Protein AF-A2GMK8-F1 (afdb_monomer)

Solvent-accessible surface area (backbone atoms only — not comparable to full-atom values): 4392 Å² total; per-residue (Å²): 116,47,80,47,80,47,79,47,78,35,83,44,76,58,51,37,79,47,80,47,81,47,81,45,80,36,84,44,77,60,51,42,37,40,38,40,40,40,40,39,40,24,53,11,91,42,72,66,46,79,47,79,47,80,45,78,48,65,70,21,92,47,73,67,47,78,46,79,46,81,46,80,44,75,90

pLDDT: mean 92.15, std 2.72, range [81.69, 96.0]

Structure (mmCIF, N/CA/C/O backbone):
data_AF-A2GMK8-F1
#
_entry.id   AF-A2GMK8-F1
#
loop_
_atom_site.group_PDB
_atom_site.id
_atom_site.type_symbol
_atom_site.label_atom_id
_atom_site.label_alt_id
_atom_site.label_comp_id
_atom_site.label_asym_id
_atom_site.label_entity_id
_atom_site.label_seq_id
_atom_site.pdbx_PDB_ins_code
_atom_site.Cartn_x
_atom_site.Cartn_y
_atom_site.Cartn_z
_atom_site.occupancy
_atom_site.B_iso_or_equiv
_atom_site.auth_seq_id
_atom_site.auth_comp_id
_atom_site.auth_asym_id
_atom_site.auth_atom_id
_atom_site.pdbx_PDB_model_num
ATOM 1 N N . MET A 1 1 ? 1.370 -1.429 -16.492 1.00 86.31 1 MET A N 1
ATOM 2 C CA . MET A 1 1 ? 0.444 -0.968 -15.434 1.00 86.31 1 MET A CA 1
ATOM 3 C C . MET A 1 1 ? 0.054 -2.160 -14.577 1.00 86.31 1 MET A C 1
ATOM 5 O O . MET A 1 1 ? -0.444 -3.133 -15.126 1.00 86.31 1 MET A O 1
ATOM 9 N N . VAL A 1 2 ? 0.289 -2.094 -13.269 1.00 89.44 2 VAL A N 1
ATOM 10 C CA . VAL A 1 2 ? -0.195 -3.054 -12.268 1.00 89.44 2 VAL A CA 1
ATOM 11 C C . VAL A 1 2 ? -1.173 -2.311 -11.366 1.00 89.44 2 VAL A C 1
ATOM 13 O O . VAL A 1 2 ? -0.843 -1.232 -10.877 1.00 89.44 2 VAL A O 1
ATOM 16 N N . LEU A 1 3 ? -2.364 -2.870 -11.162 1.00 92.38 3 LEU A N 1
ATOM 17 C CA . LEU A 1 3 ? -3.342 -2.380 -10.195 1.00 92.38 3 LEU A CA 1
ATOM 18 C C . LEU A 1 3 ? -3.642 -3.507 -9.213 1.00 92.38 3 LEU A C 1
ATOM 20 O O . 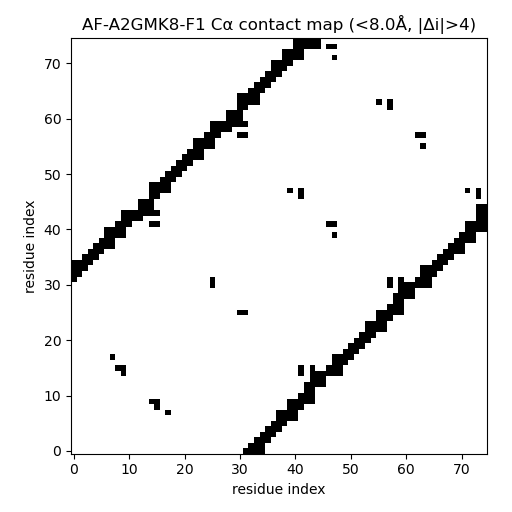LEU A 1 3 ? -4.003 -4.605 -9.633 1.00 92.38 3 LEU A O 1
ATOM 24 N N . LEU A 1 4 ? -3.508 -3.223 -7.923 1.00 93.69 4 LEU A N 1
ATOM 25 C CA . LEU A 1 4 ? -3.875 -4.147 -6.862 1.00 93.69 4 LEU A CA 1
ATOM 26 C C . LEU A 1 4 ? -4.845 -3.459 -5.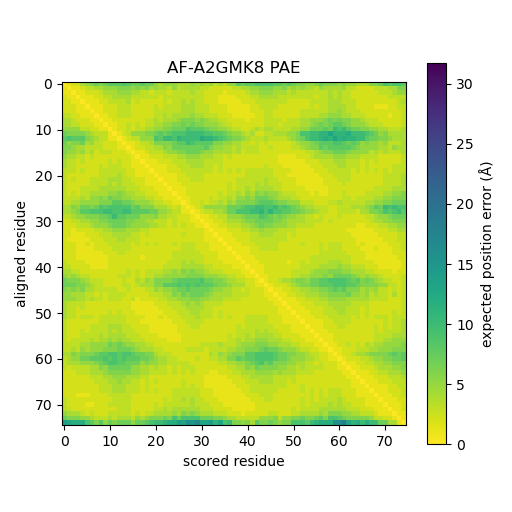903 1.00 93.69 4 LEU A C 1
ATOM 28 O O . LEU A 1 4 ? -4.585 -2.354 -5.430 1.00 93.69 4 LEU A O 1
ATOM 32 N N . LEU A 1 5 ? -5.961 -4.134 -5.634 1.00 94.25 5 LEU A N 1
ATOM 33 C CA . LEU A 1 5 ? -6.948 -3.755 -4.633 1.00 94.25 5 LEU A CA 1
ATOM 34 C C . LEU A 1 5 ? -7.010 -4.857 -3.581 1.00 94.25 5 LEU A C 1
ATOM 36 O O . LEU A 1 5 ? -7.266 -6.014 -3.914 1.00 94.25 5 LEU A O 1
ATOM 40 N N . LEU A 1 6 ? -6.812 -4.484 -2.323 1.00 94.00 6 LEU A N 1
ATOM 41 C CA . LEU A 1 6 ? -7.016 -5.363 -1.183 1.00 94.00 6 LEU A CA 1
ATOM 42 C C . LEU A 1 6 ? -7.977 -4.696 -0.200 1.00 94.00 6 LEU A C 1
ATOM 44 O O . LEU A 1 6 ? -7.783 -3.548 0.194 1.00 94.00 6 LEU A O 1
ATOM 48 N N . ILE A 1 7 ? -9.019 -5.432 0.181 1.00 94.25 7 ILE A N 1
ATOM 49 C CA . ILE A 1 7 ? -9.999 -5.013 1.180 1.00 94.25 7 ILE A CA 1
ATOM 50 C C . ILE A 1 7 ? -9.965 -6.044 2.303 1.00 94.25 7 ILE A C 1
ATOM 52 O O . ILE A 1 7 ? -10.224 -7.224 2.067 1.00 94.25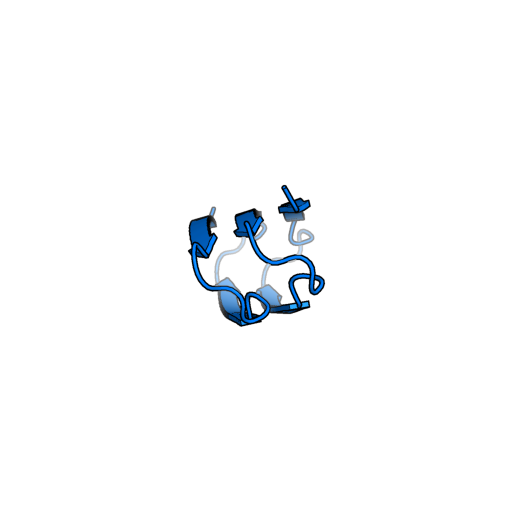 7 ILE A O 1
ATOM 56 N N . ALA A 1 8 ? -9.635 -5.601 3.511 1.00 92.56 8 ALA A N 1
ATOM 57 C CA . ALA A 1 8 ? -9.624 -6.423 4.711 1.00 92.56 8 ALA A CA 1
ATOM 58 C C . ALA A 1 8 ? -10.691 -5.921 5.684 1.00 92.56 8 ALA A C 1
ATOM 60 O O . ALA A 1 8 ? -10.776 -4.724 5.955 1.00 92.56 8 ALA A O 1
ATOM 61 N N . HIS A 1 9 ? -11.490 -6.841 6.219 1.00 93.00 9 HIS A N 1
ATOM 62 C CA . HIS A 1 9 ? -12.489 -6.543 7.236 1.00 93.00 9 HIS A CA 1
ATOM 63 C C . HIS A 1 9 ? -12.217 -7.396 8.468 1.00 93.00 9 HIS A C 1
ATOM 65 O O . HIS A 1 9 ? -12.156 -8.621 8.371 1.00 93.00 9 HIS A O 1
ATOM 71 N N . ASN A 1 10 ? -12.084 -6.755 9.621 1.00 91.19 10 ASN A N 1
ATOM 72 C CA . ASN A 1 10 ? -11.931 -7.418 10.901 1.00 91.19 10 ASN A CA 1
ATOM 73 C C . ASN A 1 10 ? -13.117 -7.085 11.807 1.00 91.19 10 ASN A C 1
ATOM 75 O O . ASN A 1 10 ? -13.376 -5.921 12.105 1.00 91.19 10 ASN A O 1
ATOM 79 N N . ASN A 1 11 ? -13.828 -8.133 12.217 1.00 89.31 11 ASN A N 1
ATOM 80 C CA . ASN A 1 11 ? -14.953 -8.077 13.153 1.00 89.31 11 ASN A CA 1
ATOM 81 C C . ASN A 1 11 ? -14.614 -8.694 14.516 1.00 89.31 11 ASN A C 1
ATOM 83 O O . ASN A 1 11 ? -15.513 -8.887 15.330 1.00 89.31 11 ASN A O 1
ATOM 87 N N . SER A 1 12 ? -13.349 -9.056 14.743 1.00 88.31 12 SER A N 1
ATOM 88 C CA . SER A 1 12 ? -12.901 -9.546 16.044 1.00 88.31 12 SER A CA 1
ATOM 89 C C . SER A 1 12 ? -12.755 -8.396 17.040 1.00 88.31 12 SER A C 1
ATOM 91 O O . SER A 1 12 ? -12.612 -7.234 16.660 1.00 88.31 12 SER A O 1
ATOM 93 N N . SER A 1 13 ? -12.738 -8.749 18.324 1.00 87.06 13 SER A N 1
ATOM 94 C CA . SER A 1 13 ? -12.248 -7.879 19.392 1.00 87.06 13 SER A CA 1
ATOM 95 C C . SER A 1 13 ? -10.730 -7.686 19.325 1.00 87.06 13 SER A C 1
ATOM 97 O O . SER A 1 13 ? -10.234 -6.710 19.871 1.00 87.06 13 SER A O 1
ATOM 99 N N . ASP A 1 14 ? -10.004 -8.566 18.633 1.00 89.19 14 ASP A N 1
ATOM 100 C CA . ASP A 1 14 ? -8.556 -8.453 18.422 1.00 89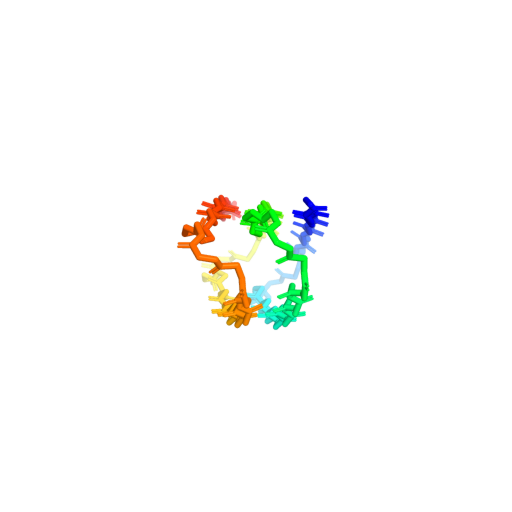.19 14 ASP A CA 1
ATOM 101 C C . ASP A 1 14 ? -8.219 -7.446 17.312 1.00 89.19 14 ASP A C 1
ATOM 103 O O . ASP A 1 14 ? -9.010 -7.303 16.376 1.00 89.19 14 ASP A O 1
ATOM 107 N N . PRO A 1 15 ? -7.039 -6.801 17.337 1.00 86.50 15 PRO A N 1
ATOM 108 C CA . PRO A 1 15 ? -6.617 -5.881 16.284 1.00 86.50 15 PRO A CA 1
ATOM 109 C C . PRO A 1 15 ? -6.458 -6.566 14.919 1.00 86.50 15 PRO A C 1
ATOM 111 O O . PRO A 1 15 ? -5.999 -7.706 14.806 1.00 86.50 15 PRO A O 1
ATOM 114 N N . ALA A 1 16 ? -6.770 -5.834 13.846 1.00 91.25 16 ALA A N 1
ATOM 115 C CA . ALA A 1 16 ? -6.509 -6.296 12.484 1.00 91.25 16 ALA A CA 1
ATOM 116 C C . ALA A 1 16 ? -5.010 -6.226 12.154 1.00 91.25 16 ALA A C 1
ATOM 118 O O . ALA A 1 16 ? -4.399 -5.169 12.287 1.00 91.25 16 ALA A O 1
ATOM 119 N N . MET A 1 17 ? -4.432 -7.316 11.638 1.00 93.06 17 MET A N 1
ATOM 120 C CA . MET A 1 17 ? -3.031 -7.368 11.200 1.00 93.06 17 MET A CA 1
ATOM 121 C C . MET A 1 17 ? -2.956 -7.671 9.701 1.00 93.06 17 MET A C 1
ATOM 123 O O . MET A 1 17 ? -3.245 -8.791 9.276 1.00 93.06 17 MET A O 1
ATOM 127 N N . VAL A 1 18 ? -2.535 -6.699 8.890 1.00 93.25 18 VAL A N 1
ATOM 128 C CA . VAL A 1 18 ? -2.401 -6.863 7.432 1.00 93.25 18 VAL A CA 1
ATOM 129 C C . VAL A 1 18 ? -0.946 -6.692 7.013 1.00 93.25 18 VAL A C 1
ATOM 131 O O . VAL A 1 18 ? -0.323 -5.673 7.297 1.00 93.25 18 VAL A O 1
ATOM 134 N N . HIS A 1 19 ? -0.416 -7.686 6.301 1.00 92.81 19 HIS A N 1
ATOM 135 C CA . HIS A 1 19 ? 0.923 -7.651 5.719 1.00 92.81 19 HIS A CA 1
ATOM 136 C C . HIS A 1 19 ? 0.812 -7.859 4.215 1.00 92.81 19 HIS A C 1
ATOM 138 O O . HIS A 1 19 ? 0.258 -8.863 3.767 1.00 92.81 19 HIS A O 1
ATOM 144 N N . LEU A 1 20 ? 1.345 -6.920 3.439 1.00 92.44 20 LEU A N 1
ATOM 145 C CA . LEU A 1 20 ? 1.372 -7.013 1.988 1.00 92.44 20 LEU A CA 1
ATOM 146 C C . LEU A 1 20 ? 2.799 -6.819 1.478 1.00 92.44 20 LEU A C 1
ATOM 148 O O . LEU A 1 20 ? 3.458 -5.828 1.786 1.00 92.44 20 LEU A O 1
ATOM 152 N N . LEU A 1 21 ? 3.253 -7.778 0.674 1.00 93.50 21 LEU A N 1
ATOM 153 C CA . LEU A 1 21 ? 4.485 -7.695 -0.098 1.00 93.50 21 LEU A CA 1
ATOM 154 C C . LEU A 1 21 ? 4.121 -7.721 -1.578 1.00 93.50 21 LEU A C 1
ATOM 156 O O . LEU A 1 21 ? 3.537 -8.695 -2.056 1.00 93.50 21 LEU A O 1
ATOM 160 N N . LEU A 1 22 ? 4.488 -6.667 -2.299 1.00 91.31 22 LEU A N 1
ATOM 161 C CA . LEU A 1 22 ? 4.343 -6.601 -3.745 1.00 91.31 22 LEU A CA 1
ATOM 162 C C . LEU A 1 22 ? 5.719 -6.413 -4.383 1.00 91.31 22 LEU A C 1
ATOM 164 O O . LEU A 1 22 ? 6.443 -5.473 -4.063 1.00 91.31 22 LEU A O 1
ATOM 168 N N . VAL A 1 23 ? 6.067 -7.315 -5.299 1.00 93.44 23 VAL A N 1
ATOM 169 C CA . VAL A 1 23 ? 7.300 -7.250 -6.086 1.00 93.44 23 VAL A CA 1
ATOM 170 C C . VAL A 1 23 ? 6.917 -7.126 -7.553 1.00 93.44 23 VAL A C 1
ATOM 172 O O . VAL A 1 23 ? 6.23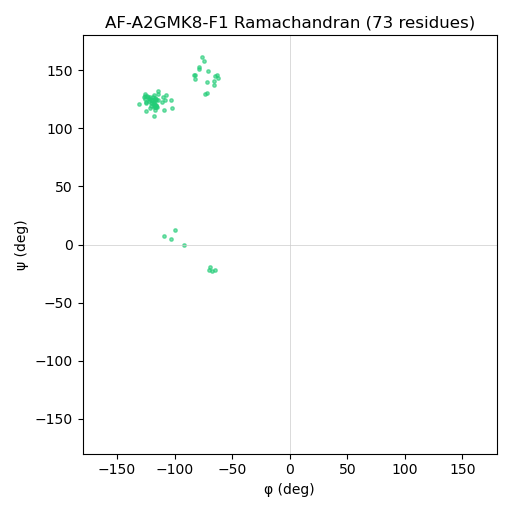6 -7.995 -8.096 1.00 93.44 23 VAL A O 1
ATOM 175 N N . VAL A 1 24 ? 7.339 -6.037 -8.188 1.00 91.44 24 VAL A N 1
ATOM 176 C C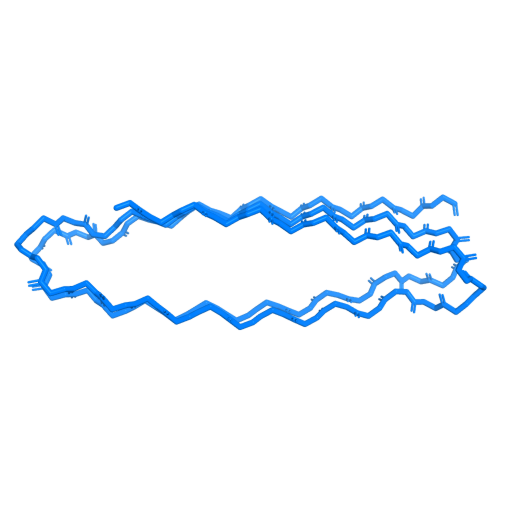A . VAL A 1 24 ? 7.076 -5.754 -9.601 1.00 91.44 24 VAL A CA 1
ATOM 177 C C . VAL A 1 24 ? 8.399 -5.678 -10.343 1.00 91.44 24 VAL A C 1
ATOM 179 O O . VAL A 1 24 ? 9.297 -4.937 -9.950 1.00 91.44 24 VAL A O 1
ATOM 182 N N . HIS A 1 25 ? 8.498 -6.422 -11.441 1.00 92.88 25 HIS A N 1
ATOM 183 C CA . HIS A 1 25 ? 9.638 -6.381 -12.345 1.00 92.88 25 HIS A CA 1
ATOM 184 C C . HIS A 1 25 ? 9.177 -5.901 -13.720 1.00 92.88 25 HIS A C 1
ATOM 186 O O . HIS A 1 25 ? 8.380 -6.570 -14.378 1.00 92.88 25 HIS A O 1
ATOM 192 N N . ASN A 1 26 ? 9.664 -4.741 -14.149 1.00 89.81 26 ASN A N 1
ATOM 193 C CA . ASN A 1 26 ? 9.403 -4.192 -15.468 1.00 89.81 26 ASN A CA 1
ATOM 194 C C . ASN A 1 26 ? 10.668 -4.256 -16.325 1.00 89.81 26 ASN A C 1
ATOM 196 O O . ASN A 1 26 ? 11.663 -3.592 -16.039 1.00 89.81 26 ASN A O 1
ATOM 200 N N . ASN A 1 27 ? 10.585 -5.045 -17.393 1.00 90.25 27 ASN A N 1
ATOM 201 C CA . ASN A 1 27 ? 11.627 -5.189 -18.411 1.00 90.25 27 ASN A CA 1
ATOM 202 C C . ASN A 1 27 ? 11.314 -4.424 -19.701 1.00 90.25 27 ASN A C 1
ATOM 204 O O . ASN A 1 27 ? 12.042 -4.577 -20.678 1.00 90.25 27 ASN A O 1
ATOM 208 N N . SER A 1 28 ? 10.220 -3.660 -19.734 1.00 88.00 28 SER A N 1
ATOM 209 C CA . SER A 1 28 ? 9.878 -2.849 -20.899 1.00 88.00 28 SER A CA 1
ATOM 210 C C . SER A 1 28 ? 10.773 -1.614 -20.997 1.00 88.00 28 SER A C 1
ATOM 212 O O . SER A 1 28 ? 11.311 -1.133 -19.999 1.00 88.00 28 SER A O 1
ATOM 214 N N . SER A 1 29 ? 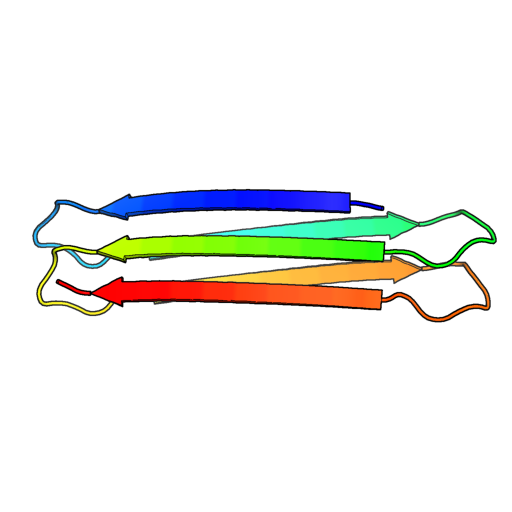10.874 -1.076 -22.212 1.00 89.50 29 SER A N 1
ATOM 215 C CA . SER A 1 29 ? 11.372 0.277 -22.461 1.00 89.50 29 SER A CA 1
ATOM 216 C C . SER A 1 29 ? 10.425 1.347 -21.911 1.00 89.50 29 SER A C 1
ATOM 218 O O . SER A 1 29 ? 10.880 2.444 -21.613 1.00 89.50 29 SER A O 1
ATOM 220 N N . ASP A 1 30 ? 9.143 1.025 -21.724 1.00 90.25 30 ASP A N 1
ATOM 221 C CA . ASP A 1 30 ? 8.146 1.926 -21.138 1.00 90.25 30 ASP A CA 1
ATOM 222 C C . ASP A 1 30 ? 8.246 1.982 -19.603 1.00 90.25 30 ASP A C 1
AT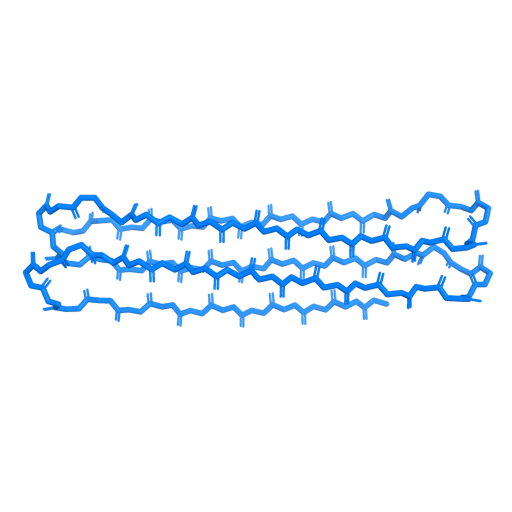OM 224 O O . ASP A 1 30 ? 8.589 0.970 -18.976 1.00 90.25 30 ASP A O 1
ATOM 228 N N . PRO A 1 31 ? 7.867 3.105 -18.966 1.00 88.56 31 PRO A N 1
ATOM 229 C CA . PRO A 1 31 ? 7.873 3.234 -17.513 1.00 88.56 31 PRO A CA 1
ATOM 230 C C . PRO A 1 31 ? 6.916 2.253 -16.822 1.00 88.56 31 PRO A C 1
ATOM 232 O O . PRO A 1 31 ? 5.791 1.987 -17.263 1.00 88.56 31 PRO A O 1
ATOM 235 N N . ALA A 1 32 ? 7.339 1.746 -15.663 1.00 92.75 32 ALA A N 1
ATOM 236 C CA . ALA A 1 32 ? 6.470 0.959 -14.797 1.00 92.75 32 ALA A CA 1
ATOM 237 C C . ALA A 1 32 ? 5.414 1.856 -14.132 1.00 92.75 32 ALA A C 1
ATOM 239 O O . ALA A 1 32 ? 5.752 2.855 -13.509 1.00 92.75 32 ALA A O 1
ATOM 240 N N . MET A 1 33 ? 4.141 1.458 -14.193 1.00 95.00 33 MET A N 1
ATOM 241 C CA . MET A 1 33 ? 3.041 2.127 -13.484 1.00 95.00 33 MET A CA 1
ATOM 242 C C . MET A 1 33 ? 2.432 1.153 -12.478 1.00 95.00 33 MET A C 1
ATOM 244 O O . MET A 1 33 ? 1.903 0.120 -12.899 1.00 95.00 33 MET A O 1
ATOM 248 N N . VAL A 1 34 ? 2.480 1.462 -11.182 1.00 95.19 34 VAL A N 1
ATOM 249 C CA . VAL A 1 34 ? 1.919 0.627 -10.107 1.00 95.19 34 VAL A CA 1
ATOM 250 C C . VAL A 1 34 ? 0.916 1.438 -9.297 1.00 95.19 34 VAL A C 1
ATOM 252 O O . VAL A 1 34 ? 1.234 2.518 -8.811 1.00 95.19 34 VAL A O 1
ATOM 255 N N . HIS A 1 35 ? -0.290 0.904 -9.137 1.00 95.19 35 HIS A N 1
ATOM 256 C CA . HIS A 1 35 ? -1.328 1.458 -8.278 1.00 95.19 35 HIS A CA 1
ATOM 257 C C . HIS A 1 35 ? -1.717 0.413 -7.241 1.00 95.19 35 HIS A C 1
ATOM 259 O O . HIS A 1 35 ? -2.086 -0.711 -7.589 1.00 95.19 35 HIS A O 1
ATOM 265 N N . LEU A 1 36 ? -1.642 0.788 -5.972 1.00 95.25 36 LEU A N 1
ATOM 266 C CA . LEU A 1 36 ? -2.033 -0.059 -4.862 1.00 95.25 36 LEU A CA 1
ATOM 267 C C . LEU A 1 36 ? -3.072 0.664 -4.013 1.00 95.25 36 LEU A C 1
ATOM 269 O O . LEU A 1 36 ? -2.817 1.754 -3.504 1.00 95.25 36 LEU A O 1
ATOM 273 N N . LEU A 1 37 ? -4.230 0.031 -3.863 1.00 95.81 37 LEU A N 1
ATOM 274 C CA . LEU A 1 37 ? -5.283 0.451 -2.955 1.00 95.81 37 LEU A CA 1
ATOM 275 C C . LEU A 1 37 ? -5.465 -0.616 -1.878 1.00 95.81 37 LEU A C 1
ATOM 277 O O . LEU A 1 37 ? -5.816 -1.759 -2.174 1.00 95.81 37 LEU A O 1
ATOM 281 N N . LEU A 1 38 ? -5.232 -0.228 -0.629 1.00 95.06 38 LEU A N 1
ATOM 282 C CA . LEU A 1 38 ? -5.486 -1.054 0.541 1.00 95.06 38 LEU A CA 1
ATOM 283 C C . LEU A 1 38 ? -6.535 -0.375 1.417 1.00 95.06 38 LEU A C 1
ATOM 285 O O . LEU A 1 38 ? -6.342 0.755 1.858 1.00 95.06 38 LEU A O 1
ATOM 289 N N . VAL A 1 39 ? -7.637 -1.075 1.666 1.00 95.69 39 VAL A N 1
ATOM 290 C CA . VAL A 1 39 ? -8.711 -0.632 2.556 1.00 95.69 39 VAL A CA 1
ATOM 291 C C . VAL A 1 39 ? -8.826 -1.622 3.706 1.00 95.69 39 VAL A C 1
ATOM 293 O O . VAL A 1 39 ? -9.033 -2.813 3.483 1.00 95.69 39 VAL A O 1
ATOM 296 N N . VAL A 1 40 ? -8.692 -1.138 4.936 1.00 95.62 40 VAL A N 1
ATOM 297 C CA . VAL A 1 40 ? -8.820 -1.936 6.157 1.00 95.62 40 VAL A CA 1
ATOM 298 C C . VAL A 1 40 ? -9.952 -1.370 6.994 1.00 95.62 40 VAL A C 1
ATOM 300 O O . VAL A 1 40 ? -9.914 -0.204 7.380 1.00 95.62 40 VAL A O 1
ATOM 303 N N . HIS A 1 41 ? -10.945 -2.204 7.279 1.00 95.19 41 HIS A N 1
ATOM 304 C CA . HIS A 1 41 ? -12.002 -1.916 8.237 1.00 95.19 41 HIS A CA 1
ATOM 305 C C . HIS A 1 41 ? -11.795 -2.777 9.477 1.00 95.19 41 HIS A C 1
ATOM 307 O O . HIS A 1 41 ? -11.707 -4.001 9.374 1.00 95.19 41 HIS A O 1
ATOM 313 N N . ASN A 1 42 ? -11.711 -2.153 10.641 1.00 93.69 42 ASN A N 1
ATOM 314 C CA . ASN A 1 42 ? -11.433 -2.817 11.900 1.00 93.69 42 ASN A CA 1
ATOM 315 C C . ASN A 1 42 ? -12.458 -2.375 12.942 1.00 93.69 42 ASN A C 1
ATOM 317 O O . ASN A 1 42 ? -12.576 -1.192 13.226 1.00 93.69 42 ASN A O 1
ATOM 321 N N . ASN A 1 43 ? -13.197 -3.333 13.493 1.00 92.06 43 ASN A N 1
ATOM 322 C CA . ASN A 1 43 ? -14.210 -3.093 14.528 1.00 92.06 43 ASN A CA 1
ATOM 323 C C . ASN A 1 43 ? -13.695 -3.411 15.940 1.00 92.06 43 ASN A C 1
ATOM 325 O O . ASN A 1 43 ? -14.480 -3.544 16.877 1.00 92.06 43 ASN A O 1
ATOM 329 N N . SER A 1 44 ? -12.384 -3.600 16.078 1.00 90.06 44 SER A N 1
ATOM 330 C CA . SER A 1 44 ? -11.732 -3.737 17.372 1.00 90.06 44 SER A CA 1
ATOM 331 C C . SER A 1 44 ? -11.444 -2.359 17.962 1.00 90.06 44 SER A C 1
ATOM 333 O O . SER A 1 44 ? -11.089 -1.421 17.248 1.00 90.06 44 SER A O 1
ATOM 335 N N . SER A 1 45 ? -11.534 -2.268 19.290 1.00 88.38 45 SER A N 1
ATOM 336 C CA . SER A 1 45 ? -11.048 -1.109 20.045 1.00 88.38 45 SER A CA 1
ATOM 337 C C . SER A 1 45 ? -9.526 -0.950 19.953 1.00 88.38 45 SER A C 1
ATOM 339 O O . SER A 1 45 ? -9.014 0.153 20.154 1.00 88.38 45 SER A O 1
ATOM 341 N N . ASP A 1 46 ? -8.810 -2.031 19.637 1.00 90.94 46 ASP A N 1
ATOM 342 C CA . ASP A 1 46 ? -7.379 -2.008 19.385 1.00 90.94 46 ASP A CA 1
ATOM 343 C C . ASP A 1 46 ? -7.089 -1.577 17.938 1.00 90.94 46 ASP A C 1
ATOM 345 O O . ASP A 1 46 ? -7.803 -1.956 17.001 1.00 90.94 46 ASP A O 1
ATOM 349 N N . PRO A 1 47 ? -6.019 -0.797 17.714 1.00 86.94 47 PRO A N 1
ATOM 350 C CA . PRO A 1 47 ? -5.695 -0.268 16.399 1.00 86.94 47 PRO A CA 1
ATOM 351 C C . PRO A 1 47 ? -5.313 -1.372 15.409 1.00 86.94 47 PRO A C 1
ATOM 353 O O . PRO A 1 47 ? -4.561 -2.292 15.723 1.00 86.94 47 PRO A O 1
ATOM 356 N N . ALA A 1 48 ? -5.760 -1.221 14.163 1.00 92.44 48 ALA A N 1
ATOM 357 C CA . ALA A 1 48 ? -5.255 -2.020 13.056 1.00 92.44 48 ALA A CA 1
ATOM 358 C C . ALA A 1 48 ? -3.774 -1.716 12.765 1.00 92.44 48 ALA A C 1
ATOM 360 O O . ALA A 1 48 ? -3.372 -0.552 12.684 1.00 92.44 48 ALA A O 1
ATOM 361 N N . MET A 1 49 ? -2.986 -2.761 12.512 1.00 93.62 49 MET A N 1
ATOM 362 C CA . MET A 1 49 ? -1.595 -2.657 12.077 1.00 93.62 49 MET A CA 1
ATOM 363 C C . MET A 1 49 ? -1.463 -3.098 10.624 1.00 93.62 49 MET A C 1
ATOM 365 O O . MET A 1 49 ? -1.861 -4.203 10.241 1.00 93.62 49 MET A O 1
ATOM 369 N N . VAL A 1 50 ? -0.858 -2.232 9.815 1.00 94.00 50 VAL A N 1
ATOM 370 C CA . VAL A 1 50 ? -0.660 -2.459 8.385 1.00 94.00 50 VAL A CA 1
ATOM 371 C C . VAL A 1 50 ? 0.815 -2.319 8.048 1.00 94.00 50 VAL A C 1
ATOM 373 O O . VAL A 1 50 ? 1.403 -1.256 8.240 1.00 94.00 50 VAL A O 1
ATOM 376 N N . HIS A 1 51 ? 1.395 -3.379 7.493 1.00 93.12 51 HIS A N 1
ATOM 377 C CA . HIS A 1 51 ? 2.746 -3.369 6.948 1.00 93.12 51 HIS A CA 1
ATOM 378 C C . HIS A 1 51 ? 2.691 -3.584 5.443 1.00 93.12 51 HIS A C 1
ATOM 380 O O . HIS A 1 51 ? 2.153 -4.582 4.958 1.00 93.12 51 HIS A O 1
ATOM 386 N N . LEU A 1 52 ? 3.283 -2.650 4.708 1.00 92.56 52 LEU A N 1
ATOM 387 C CA . LEU A 1 52 ? 3.399 -2.726 3.264 1.00 92.56 52 LEU A CA 1
ATOM 388 C C . LEU A 1 52 ? 4.862 -2.624 2.855 1.00 92.56 52 LEU A C 1
ATOM 390 O O . LEU A 1 52 ? 5.549 -1.667 3.211 1.00 92.56 52 LEU A O 1
ATOM 394 N N . LEU A 1 53 ? 5.301 -3.584 2.049 1.00 93.75 53 LEU A N 1
ATOM 395 C CA . LEU A 1 53 ? 6.564 -3.519 1.338 1.00 93.75 53 LEU A CA 1
ATOM 396 C C . LEU A 1 53 ? 6.299 -3.607 -0.165 1.00 93.75 53 LEU A C 1
ATOM 398 O O . LEU A 1 53 ? 5.715 -4.574 -0.655 1.00 93.75 53 LEU A O 1
ATOM 402 N N . LEU A 1 54 ? 6.743 -2.585 -0.890 1.00 91.88 54 LEU A N 1
ATOM 403 C CA . LEU A 1 54 ? 6.704 -2.540 -2.343 1.00 91.88 54 LEU A CA 1
ATOM 404 C C . LEU A 1 54 ? 8.130 -2.485 -2.880 1.00 91.88 54 LEU A C 1
ATOM 406 O O . LEU A 1 54 ? 8.891 -1.578 -2.548 1.00 91.88 54 LEU A O 1
ATOM 410 N N . VAL A 1 55 ? 8.462 -3.436 -3.745 1.00 93.31 55 VAL A N 1
ATOM 411 C CA . VAL A 1 55 ? 9.730 -3.473 -4.471 1.00 93.31 55 VAL A CA 1
ATOM 412 C C . VAL A 1 55 ? 9.424 -3.345 -5.956 1.00 93.31 55 VAL A C 1
ATOM 414 O O . VAL A 1 55 ? 8.732 -4.188 -6.524 1.00 93.31 55 VAL A O 1
ATOM 417 N N . VAL A 1 56 ? 9.937 -2.288 -6.586 1.00 92.44 56 VAL A N 1
ATOM 418 C CA . VAL A 1 56 ? 9.811 -2.070 -8.031 1.00 92.44 56 VAL A CA 1
ATOM 419 C C . VAL A 1 56 ? 11.196 -2.104 -8.649 1.00 92.44 56 VAL A C 1
ATOM 421 O O . VAL A 1 56 ? 12.044 -1.273 -8.335 1.00 92.44 56 VAL A O 1
ATOM 424 N N . HIS A 1 57 ? 11.407 -3.056 -9.549 1.00 93.44 57 HIS A N 1
ATOM 425 C CA . HIS A 1 57 ? 12.566 -3.086 -10.422 1.00 93.44 57 HIS A CA 1
ATOM 426 C C . HIS A 1 57 ? 12.136 -2.606 -11.807 1.00 93.44 57 HIS A C 1
ATOM 428 O O . HIS A 1 57 ? 11.262 -3.212 -12.429 1.00 93.44 57 HIS A O 1
ATOM 434 N N . ASN A 1 58 ? 12.706 -1.494 -12.264 1.00 92.75 58 ASN A N 1
ATOM 435 C CA . ASN A 1 58 ? 12.350 -0.856 -13.524 1.00 92.75 58 ASN A CA 1
ATOM 436 C C . ASN A 1 58 ? 13.601 -0.691 -14.383 1.00 92.75 58 ASN A C 1
ATOM 438 O O . ASN A 1 58 ? 14.496 0.064 -14.014 1.00 92.75 58 ASN A O 1
ATOM 442 N N . ASN A 1 59 ? 13.629 -1.383 -15.522 1.00 92.50 59 ASN A N 1
ATOM 443 C CA . ASN A 1 59 ? 14.735 -1.323 -16.480 1.00 92.50 59 ASN A CA 1
ATOM 444 C C . ASN A 1 59 ? 14.539 -0.258 -17.573 1.00 92.50 59 ASN A C 1
ATOM 446 O O . ASN A 1 59 ? 15.398 -0.107 -18.439 1.00 92.50 59 ASN A O 1
ATOM 450 N N . SER A 1 60 ? 13.423 0.475 -17.546 1.00 92.19 60 SER A N 1
ATOM 451 C CA . SER A 1 60 ? 13.196 1.617 -18.432 1.00 92.19 60 SER A CA 1
ATOM 452 C C . SER A 1 60 ? 14.093 2.798 -18.048 1.00 92.19 60 SER A C 1
ATOM 454 O O . SER A 1 60 ? 14.421 2.996 -16.877 1.00 92.19 60 SER A O 1
ATOM 456 N N . SER A 1 61 ? 14.476 3.599 -19.045 1.00 92.31 61 SER A N 1
ATOM 457 C CA . SER A 1 61 ? 15.128 4.896 -18.823 1.00 92.31 61 SER A CA 1
ATOM 458 C C . SER A 1 61 ? 14.172 5.938 -18.235 1.00 92.31 61 SER A C 1
ATOM 460 O O . SER A 1 61 ? 14.630 6.892 -17.608 1.00 92.31 61 SER A O 1
ATOM 462 N N . ASP A 1 62 ? 12.863 5.742 -18.409 1.00 92.88 62 ASP A N 1
ATOM 463 C CA . ASP A 1 62 ? 11.834 6.566 -17.793 1.00 92.88 62 ASP A CA 1
ATOM 464 C C . ASP A 1 62 ? 11.565 6.114 -16.350 1.00 92.88 62 ASP A C 1
ATOM 466 O O . ASP A 1 62 ? 11.612 4.915 -16.039 1.00 92.88 62 ASP A O 1
ATOM 470 N N . PRO A 1 63 ? 11.249 7.052 -15.440 1.00 88.38 63 PRO A N 1
ATOM 471 C CA . PRO A 1 63 ? 10.987 6.731 -14.046 1.00 88.38 63 PRO A CA 1
ATOM 472 C C . PRO A 1 63 ? 9.739 5.858 -13.889 1.00 88.38 63 PRO A C 1
ATOM 474 O O . PRO A 1 63 ? 8.732 6.028 -14.575 1.00 88.38 63 PRO A O 1
ATOM 477 N N . ALA A 1 64 ? 9.781 4.952 -12.914 1.00 93.75 64 ALA A N 1
ATOM 478 C CA . ALA A 1 64 ? 8.588 4.245 -12.476 1.00 93.75 64 ALA A CA 1
ATOM 479 C C . ALA A 1 64 ? 7.665 5.187 -11.690 1.00 93.75 64 ALA A C 1
ATOM 481 O O . ALA A 1 64 ? 8.130 5.949 -10.840 1.00 93.75 64 ALA A O 1
ATOM 482 N N . MET A 1 65 ? 6.356 5.075 -11.909 1.00 95.50 65 MET A N 1
ATOM 483 C CA . MET A 1 65 ? 5.341 5.779 -11.129 1.00 95.50 65 MET A CA 1
ATOM 484 C C . MET A 1 65 ? 4.616 4.804 -10.215 1.00 95.50 65 MET A C 1
ATOM 486 O O . MET A 1 65 ? 4.093 3.772 -10.649 1.00 95.50 65 MET A O 1
ATOM 490 N N . VAL A 1 66 ? 4.551 5.167 -8.940 1.00 94.50 66 VAL A N 1
ATOM 491 C CA . VAL A 1 66 ? 3.893 4.385 -7.901 1.00 94.50 66 VAL A CA 1
ATOM 492 C C . VAL A 1 66 ? 2.871 5.263 -7.200 1.00 94.50 66 VAL A C 1
ATOM 494 O O . VAL A 1 66 ? 3.218 6.307 -6.653 1.00 94.50 66 VAL A O 1
ATOM 497 N N . HIS A 1 67 ? 1.627 4.799 -7.160 1.00 95.12 67 HIS A N 1
ATOM 498 C CA . HIS A 1 67 ? 0.573 5.389 -6.349 1.00 95.12 67 HIS A CA 1
ATOM 499 C C . HIS A 1 67 ? 0.116 4.385 -5.301 1.00 95.12 67 HIS A C 1
ATOM 501 O O . HIS A 1 67 ? -0.285 3.265 -5.622 1.00 95.12 67 HIS A O 1
ATOM 507 N N . LEU A 1 68 ? 0.161 4.814 -4.046 1.00 94.44 68 LEU A N 1
ATOM 508 C CA . LEU A 1 68 ? -0.338 4.061 -2.912 1.00 94.44 68 LEU A CA 1
ATOM 509 C C . LEU A 1 68 ? -1.453 4.856 -2.246 1.00 94.44 68 LEU A C 1
ATOM 511 O O . LEU A 1 68 ? -1.252 6.007 -1.863 1.00 94.44 68 LEU A O 1
ATOM 515 N N . LEU A 1 69 ? -2.599 4.213 -2.065 1.00 96.00 69 LEU A N 1
ATOM 516 C CA . LEU A 1 69 ? -3.665 4.700 -1.210 1.00 96.00 69 LEU A CA 1
ATOM 517 C C . LEU A 1 69 ? -3.947 3.649 -0.135 1.00 96.00 69 LEU A C 1
ATOM 519 O O . LEU A 1 69 ? -4.339 2.523 -0.434 1.00 96.00 69 LEU A O 1
ATOM 523 N N . LEU A 1 70 ? -3.724 4.038 1.117 1.00 94.12 70 LEU A N 1
ATOM 524 C CA . LEU A 1 70 ? -4.067 3.257 2.297 1.00 94.12 70 LEU A CA 1
ATOM 525 C C . LEU A 1 70 ? -5.212 3.957 3.024 1.00 94.12 70 LEU A C 1
ATOM 527 O O . LEU A 1 70 ? -5.084 5.112 3.425 1.00 94.12 70 LEU A O 1
ATOM 531 N N . VAL A 1 71 ? -6.312 3.239 3.207 1.00 95.12 71 VAL A N 1
ATOM 532 C CA . VAL A 1 71 ? -7.458 3.671 4.002 1.00 95.12 71 VAL A CA 1
ATOM 533 C C . VAL A 1 71 ? -7.596 2.705 5.167 1.00 95.12 71 VAL A C 1
ATOM 535 O O . VAL A 1 71 ? -7.789 1.511 4.957 1.00 95.12 71 VAL A O 1
ATOM 538 N N . VAL A 1 72 ? -7.496 3.215 6.392 1.00 92.88 72 VAL A N 1
ATOM 539 C CA . VAL A 1 72 ? -7.749 2.443 7.612 1.00 92.88 72 VAL A CA 1
ATOM 540 C C . VAL A 1 72 ? -8.898 3.103 8.353 1.00 92.88 72 VAL A C 1
ATOM 542 O O . VAL A 1 72 ? -8.841 4.294 8.656 1.00 92.88 72 VAL A O 1
ATOM 545 N N . HIS A 1 73 ? -9.937 2.326 8.625 1.00 91.81 73 HIS A N 1
ATOM 546 C CA . HIS A 1 73 ? -11.090 2.737 9.406 1.00 91.81 73 HIS A CA 1
ATOM 547 C C . HIS A 1 73 ? -11.179 1.852 10.650 1.00 91.81 73 HIS A C 1
ATOM 549 O O . HIS A 1 73 ? -11.319 0.636 10.521 1.00 91.81 73 HIS A O 1
ATOM 555 N N . ASN A 1 74 ? -11.085 2.465 11.831 1.00 88.94 74 ASN A N 1
ATOM 556 C CA . ASN A 1 74 ? -11.379 1.819 13.109 1.00 88.94 74 ASN A CA 1
ATOM 557 C C . ASN A 1 74 ? -12.761 2.299 13.571 1.00 88.94 74 ASN A C 1
ATOM 559 O O . ASN A 1 74 ? -12.975 3.512 13.625 1.00 88.94 74 ASN A O 1
ATOM 563 N N . SER A 1 75 ? -13.681 1.369 13.840 1.00 81.69 75 SER A N 1
ATOM 564 C CA . SER A 1 75 ? -15.029 1.646 14.372 1.00 81.69 75 SER A CA 1
ATOM 565 C C . SER A 1 75 ? -15.120 1.383 15.865 1.00 81.69 75 SER A C 1
ATOM 567 O O . SER A 1 75 ? -14.458 0.428 16.323 1.00 81.69 75 SER A O 1
#

Organism: Trichomonas vaginalis (strain ATCC PRA-98 / G3) (NCBI:txid412133)

Foldseek 3Di:
DAEDEEEEEAPDLDAAEEEDEEEEEAPDLDAAEYEYEYAYEYAHPDYHDYHYDYHYHHPHPDYHHYHYDYHYHYD

Radius of gyration: 15.26 Å; Cα contacts (8 Å, |Δi|>4): 174; chains: 1; bounding box: 30×16×42 Å

Mean predicted aligne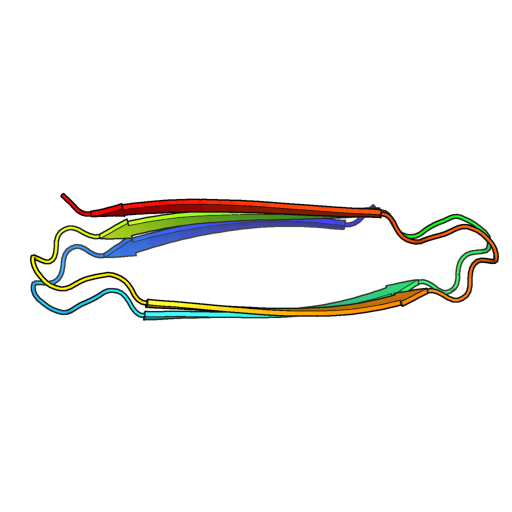d error: 3.32 Å

Nearest PDB structures (foldseek):
  5awf-assembly2_E  TM=5.935E-01  e=3.427E+00  Escherichia coli K-12
  8x1p-assembly1_A  TM=1.438E-01  e=6.862E+00  Flavobacterium frigoris PS1

Sequence (75 aa):
MVLLLLIAHNNSSDPAMVHLLLVVHNNSSDPAMVHLLLVVHNNSSDPAMVHLLLVVHNNSSDPAMVHLLLVVHNS

Secondary structure (DSSP, 8-state):
-EEEEEEEEE-SSSPPEEEEEEEEEE-SSSPPEEEEEEEEEE-SSSPPEEEEEEEEEE-SSSPPEEEEEEEEEE-